Protein AF-A0A3D2F999-F1 (afdb_monomer)

Nearest PDB structures (foldseek):
  8uco-assembly1_A  TM=8.038E-01  e=2.138E+00  Homo sapiens
  7yr5-assembly1_A  TM=7.166E-01  e=1.449E+00  Homo sapiens
  6t1z-assembly1_A  TM=5.931E-01  e=1.619E+00  Lactococcus lactis
  6gv1-assembly1_A  TM=6.099E-01  e=1.226E+00  Escherichia coli K-12
  9g11-assembly1_A  TM=8.354E-01  e=4.657E+00  Arabidopsis thaliana

Structure (mmCIF, N/CA/C/O backbone):
data_AF-A0A3D2F999-F1
#
_entry.id   AF-A0A3D2F999-F1
#
loop_
_atom_site.group_PDB
_atom_site.id
_atom_site.type_symbol
_atom_site.label_atom_id
_atom_site.label_alt_id
_atom_site.label_comp_id
_atom_site.label_asym_id
_atom_site.label_entity_id
_atom_site.label_seq_id
_atom_site.pdbx_PDB_ins_code
_atom_site.Cartn_x
_atom_site.Cartn_y
_atom_site.Cartn_z
_atom_site.occupancy
_atom_site.B_iso_or_equiv
_atom_site.auth_seq_id
_atom_site.auth_comp_id
_atom_site.auth_asym_id
_atom_site.auth_atom_id
_atom_site.pdbx_PDB_model_num
ATOM 1 N N . MET A 1 1 ? -22.169 -9.140 33.691 1.00 54.50 1 MET A N 1
ATOM 2 C CA . MET A 1 1 ? -20.859 -9.353 33.034 1.00 54.50 1 MET A CA 1
ATOM 3 C C . MET A 1 1 ? -21.052 -9.208 31.534 1.00 54.50 1 MET A C 1
ATOM 5 O O . MET A 1 1 ? -21.831 -9.966 30.967 1.00 54.50 1 MET A O 1
ATOM 9 N N . SER A 1 2 ? -20.430 -8.216 30.897 1.00 76.44 2 SER A N 1
ATOM 10 C CA . SER A 1 2 ? -20.386 -8.139 29.433 1.00 76.44 2 SER A CA 1
ATOM 11 C C . SER A 1 2 ? -19.528 -9.296 28.913 1.00 76.44 2 SER A C 1
ATOM 13 O O . SER A 1 2 ? -18.398 -9.483 29.356 1.00 76.44 2 SER A O 1
ATOM 15 N N . LYS A 1 3 ? -20.074 -10.122 28.016 1.00 8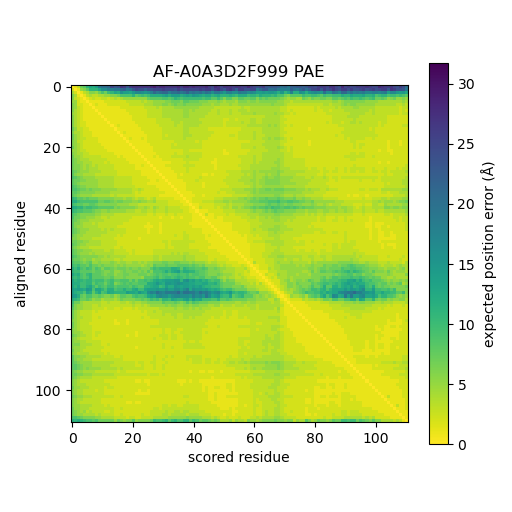5.69 3 LYS A N 1
ATOM 16 C CA . LYS A 1 3 ? -19.297 -11.173 27.346 1.00 85.69 3 LYS A CA 1
ATOM 17 C C . LYS A 1 3 ? -18.355 -10.514 26.339 1.00 85.69 3 LYS A C 1
ATOM 19 O O . LYS A 1 3 ? -18.794 -9.670 25.559 1.00 85.69 3 LYS A O 1
ATOM 24 N N . THR A 1 4 ? -17.082 -10.901 26.344 1.00 87.75 4 THR A N 1
ATOM 25 C CA . THR A 1 4 ? -16.115 -10.438 25.342 1.00 87.75 4 THR A CA 1
ATOM 26 C C . THR A 1 4 ? -16.574 -10.853 23.938 1.00 87.75 4 THR A C 1
ATOM 28 O O . THR A 1 4 ? -16.878 -12.030 23.724 1.00 87.75 4 THR A O 1
ATOM 31 N N . PRO A 1 5 ? -16.623 -9.932 22.960 1.00 93.56 5 PRO A N 1
ATOM 32 C CA . PRO A 1 5 ? -17.078 -10.241 21.610 1.00 93.56 5 PRO A CA 1
ATOM 33 C C . PRO A 1 5 ? -15.944 -10.857 20.774 1.00 93.56 5 PRO A C 1
ATOM 35 O O . PRO A 1 5 ? -15.377 -10.199 19.905 1.00 93.56 5 PRO A O 1
ATOM 38 N N . PHE A 1 6 ? -15.606 -12.128 21.013 1.00 95.31 6 PHE A N 1
ATOM 39 C CA . PHE A 1 6 ? -14.500 -12.814 20.320 1.00 95.31 6 PHE A CA 1
ATOM 40 C C . PHE A 1 6 ? -14.587 -12.757 18.790 1.00 95.31 6 PHE A C 1
ATOM 42 O O . PHE A 1 6 ? -13.566 -12.577 18.132 1.00 95.31 6 PHE A O 1
ATOM 49 N N . GLY A 1 7 ? -15.791 -12.831 18.214 1.00 96.00 7 GLY A N 1
ATOM 50 C CA . GLY A 1 7 ? -15.969 -12.699 16.764 1.00 96.00 7 GLY A CA 1
ATOM 51 C C . GLY A 1 7 ? -15.447 -11.365 16.217 1.00 96.00 7 GLY A C 1
ATOM 52 O O . GLY A 1 7 ? -14.786 -11.340 15.185 1.00 96.00 7 GLY A O 1
ATOM 53 N N . LEU A 1 8 ? -15.660 -10.260 16.942 1.00 94.56 8 LEU A N 1
ATOM 54 C CA . LEU A 1 8 ? -15.127 -8.953 16.552 1.00 94.56 8 LEU A CA 1
ATOM 55 C C . LEU A 1 8 ? -13.600 -8.910 16.671 1.00 94.56 8 LEU A C 1
ATOM 57 O O . LEU A 1 8 ? -12.943 -8.332 15.812 1.00 94.56 8 LEU A O 1
ATOM 61 N N . VAL A 1 9 ? -13.038 -9.539 17.705 1.00 95.19 9 VAL A N 1
ATOM 62 C CA . VAL A 1 9 ? -11.582 -9.621 17.889 1.00 95.19 9 VAL A CA 1
ATOM 63 C C . VAL A 1 9 ? -10.933 -10.337 16.706 1.00 95.19 9 VAL A C 1
ATOM 65 O O . VAL A 1 9 ? -10.003 -9.801 16.111 1.00 95.19 9 VAL A O 1
ATOM 68 N N . PHE A 1 10 ? -11.462 -11.498 16.310 1.00 97.25 10 PHE A N 1
ATOM 69 C CA . PHE A 1 10 ? -10.950 -12.235 15.154 1.00 97.25 10 PHE A CA 1
ATOM 70 C C . PHE A 1 10 ? -11.124 -11.474 13.838 1.00 97.25 10 PHE A C 1
ATOM 72 O O . PHE A 1 10 ? -10.221 -11.504 13.007 1.00 97.25 10 PHE A O 1
ATOM 79 N N . LEU A 1 11 ? -12.236 -10.754 13.654 1.00 96.12 11 LEU A N 1
ATOM 80 C CA . LEU A 1 11 ? -12.440 -9.913 12.471 1.00 96.12 11 LEU A CA 1
ATOM 81 C C . LEU A 1 11 ? -11.413 -8.780 12.382 1.00 96.12 11 LEU A C 1
ATOM 83 O O . LEU A 1 11 ? -10.849 -8.552 11.316 1.00 96.12 11 LEU A O 1
ATOM 87 N N . LEU A 1 12 ? -11.149 -8.084 13.489 1.00 94.88 12 LEU A N 1
ATOM 88 C CA . LEU A 1 12 ? -10.150 -7.013 13.530 1.00 94.88 12 LEU A CA 1
ATOM 89 C C . LEU A 1 12 ? -8.735 -7.556 13.319 1.00 94.88 12 LEU A C 1
ATOM 91 O O . LEU A 1 12 ? -7.955 -6.966 12.575 1.00 94.88 12 LEU A O 1
ATOM 95 N N . TRP A 1 13 ? 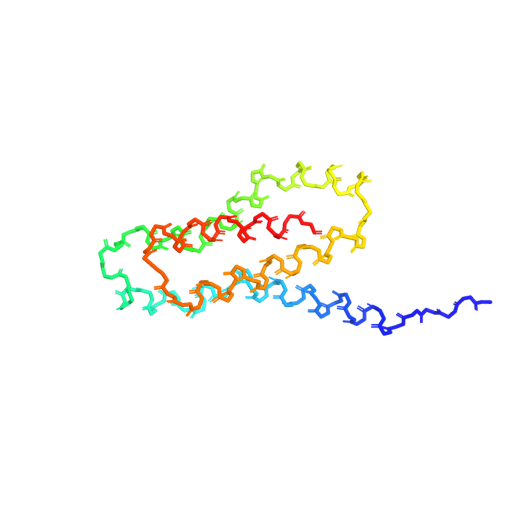-8.421 -8.700 13.924 1.00 96.31 13 TRP A N 1
ATOM 96 C CA . TRP A 1 13 ? -7.145 -9.378 13.718 1.00 96.31 13 TRP A CA 1
ATOM 97 C C . TRP A 1 13 ? -6.952 -9.797 12.255 1.00 96.31 13 TRP A C 1
ATOM 99 O O . TRP A 1 13 ? -5.921 -9.491 11.662 1.00 96.31 13 TRP A O 1
ATOM 109 N N . GLY A 1 14 ? -7.965 -10.418 11.645 1.00 97.62 14 GLY A N 1
ATOM 110 C CA . GLY A 1 14 ? -7.942 -10.797 10.234 1.00 97.62 14 GLY A CA 1
ATOM 111 C C . GLY A 1 14 ? -7.805 -9.593 9.300 1.00 97.62 14 GLY A C 1
ATOM 112 O O . GLY A 1 14 ? -7.036 -9.647 8.345 1.00 97.62 14 GLY A O 1
ATOM 113 N N . ALA A 1 15 ? -8.479 -8.480 9.603 1.00 96.19 15 ALA A N 1
ATOM 114 C CA . ALA A 1 15 ? -8.317 -7.231 8.861 1.00 96.19 15 ALA A CA 1
ATOM 115 C C . ALA A 1 15 ? -6.877 -6.693 8.944 1.00 96.19 15 ALA A C 1
ATOM 117 O O . ALA A 1 15 ? -6.312 -6.303 7.924 1.00 96.19 15 ALA A O 1
ATOM 118 N N . GLY A 1 16 ? -6.259 -6.734 10.129 1.00 95.69 16 GLY A N 1
ATOM 119 C CA . GLY A 1 16 ? -4.858 -6.350 10.319 1.00 95.69 16 GLY A CA 1
ATOM 120 C C . GLY A 1 16 ? -3.883 -7.245 9.551 1.00 95.69 16 GLY A C 1
ATOM 121 O O . GLY A 1 16 ? -2.982 -6.740 8.884 1.00 95.69 16 GLY A O 1
ATOM 122 N N . LEU A 1 17 ? -4.093 -8.566 9.574 1.00 96.94 17 LEU A N 1
ATOM 123 C CA . LEU A 1 17 ? -3.303 -9.503 8.768 1.00 96.94 17 LEU A CA 1
ATOM 124 C C . LEU A 1 17 ? -3.450 -9.242 7.267 1.00 96.94 17 LEU A C 1
ATOM 126 O O . LEU A 1 17 ? -2.454 -9.242 6.548 1.00 96.94 17 LEU A O 1
ATOM 130 N N . GLY A 1 18 ? -4.674 -8.989 6.799 1.00 96.44 18 GLY A N 1
ATOM 131 C CA . GLY A 1 18 ? -4.943 -8.644 5.405 1.00 96.44 18 GLY A CA 1
ATOM 132 C C . GLY A 1 18 ? -4.235 -7.356 4.989 1.00 96.44 18 GLY A C 1
ATOM 133 O O . GLY A 1 18 ? -3.582 -7.327 3.950 1.00 96.44 18 GLY A O 1
ATOM 134 N N . ALA A 1 19 ? -4.282 -6.318 5.827 1.00 96.12 19 ALA A N 1
ATOM 135 C CA . ALA A 1 19 ? -3.563 -5.072 5.586 1.00 96.12 19 ALA A CA 1
ATOM 136 C C . ALA A 1 19 ? -2.037 -5.280 5.548 1.00 96.12 19 ALA A C 1
ATOM 138 O O . ALA A 1 19 ? -1.370 -4.741 4.669 1.00 96.12 19 ALA A O 1
ATOM 139 N N . ALA A 1 20 ? -1.479 -6.103 6.440 1.00 95.69 20 ALA A N 1
ATOM 140 C CA . ALA A 1 20 ? -0.053 -6.432 6.428 1.00 95.69 20 ALA A CA 1
ATOM 141 C C . ALA A 1 20 ? 0.355 -7.215 5.167 1.00 95.69 20 ALA A C 1
ATOM 143 O O . ALA A 1 20 ? 1.372 -6.907 4.543 1.00 95.69 20 ALA A O 1
ATOM 144 N N . ALA A 1 21 ? -0.457 -8.189 4.747 1.00 96.44 21 ALA A N 1
ATOM 145 C CA . ALA A 1 21 ? -0.239 -8.922 3.502 1.00 96.44 21 ALA A CA 1
ATOM 146 C C . ALA A 1 21 ? -0.313 -7.989 2.284 1.00 96.44 21 ALA A C 1
ATOM 148 O O . ALA A 1 21 ? 0.530 -8.058 1.391 1.00 96.44 21 ALA A O 1
ATOM 149 N N . GLN A 1 22 ? -1.281 -7.071 2.275 1.00 96.25 22 GLN A N 1
ATOM 150 C CA . GLN A 1 22 ? -1.441 -6.071 1.227 1.00 96.25 22 GLN A CA 1
ATOM 151 C C . GLN A 1 22 ? -0.227 -5.131 1.145 1.00 96.25 22 GLN A C 1
ATOM 153 O O . GLN A 1 22 ? 0.250 -4.862 0.045 1.00 96.25 22 GLN A O 1
ATOM 158 N N . TYR A 1 23 ? 0.311 -4.692 2.286 1.00 95.50 23 TYR A N 1
ATOM 159 C CA . TYR A 1 23 ? 1.535 -3.890 2.354 1.00 95.50 23 TYR A CA 1
ATOM 160 C C . TYR A 1 23 ? 2.735 -4.630 1.736 1.00 95.50 23 TYR A C 1
ATOM 162 O O . TYR A 1 23 ? 3.494 -4.053 0.960 1.00 95.50 23 TYR A O 1
ATOM 170 N N . ALA A 1 24 ? 2.890 -5.924 2.036 1.00 95.75 24 ALA A N 1
ATOM 171 C CA . ALA A 1 24 ? 4.027 -6.731 1.586 1.00 95.75 24 ALA A CA 1
ATOM 172 C C . ALA A 1 24 ? 3.896 -7.289 0.155 1.00 95.75 24 ALA A C 1
ATOM 174 O O . ALA A 1 24 ? 4.874 -7.809 -0.384 1.00 95.75 24 ALA A O 1
ATOM 175 N N . LY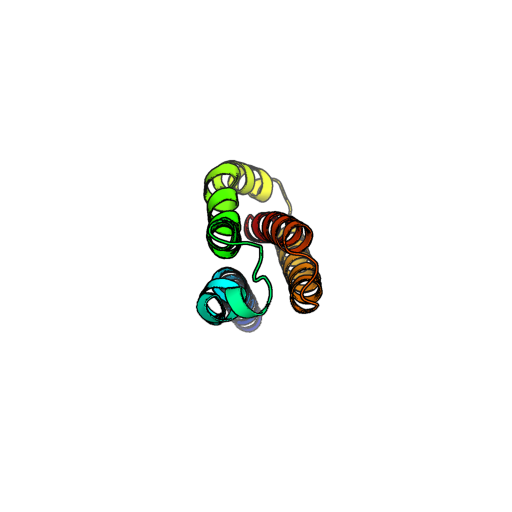S A 1 25 ? 2.716 -7.197 -0.476 1.00 95.69 25 LYS A N 1
ATOM 176 C CA . LYS A 1 25 ? 2.401 -7.920 -1.723 1.00 95.69 25 LYS A CA 1
ATOM 177 C C . LYS A 1 25 ? 3.382 -7.653 -2.865 1.00 95.69 25 LYS A C 1
ATOM 179 O O . LYS A 1 25 ? 3.708 -8.565 -3.613 1.00 95.69 25 LYS A O 1
ATOM 184 N N . VAL A 1 26 ? 3.872 -6.418 -2.988 1.00 96.44 26 VAL A N 1
ATOM 185 C CA . VAL A 1 26 ? 4.779 -6.024 -4.076 1.00 96.44 26 VAL A CA 1
ATOM 186 C C . VAL A 1 26 ? 6.169 -6.623 -3.877 1.00 96.44 26 VAL A C 1
ATOM 188 O O . VAL A 1 26 ? 6.799 -7.015 -4.850 1.00 96.44 26 VAL A O 1
ATOM 191 N N . SER A 1 27 ? 6.619 -6.772 -2.628 1.00 95.38 27 SER A N 1
ATOM 192 C CA . SER A 1 27 ? 7.894 -7.422 -2.309 1.00 95.38 27 SER A CA 1
ATOM 193 C C . SER A 1 27 ? 7.916 -8.889 -2.732 1.00 95.38 27 SER A C 1
ATOM 195 O O . SER A 1 27 ? 8.960 -9.392 -3.127 1.00 95.38 27 SER A O 1
ATOM 197 N N . VAL A 1 28 ? 6.765 -9.569 -2.665 1.00 96.12 28 VAL A N 1
ATOM 198 C CA . VAL A 1 28 ? 6.632 -10.988 -3.038 1.00 96.12 28 VAL A CA 1
ATOM 199 C C . VAL A 1 28 ? 6.797 -11.201 -4.543 1.00 96.12 28 VAL A C 1
ATOM 201 O O . VAL A 1 28 ? 7.317 -12.232 -4.948 1.00 96.12 28 VAL A O 1
ATOM 204 N N . VAL A 1 29 ? 6.365 -10.238 -5.362 1.00 95.38 29 VAL A N 1
ATOM 205 C CA . VAL A 1 29 ? 6.414 -10.315 -6.836 1.00 95.38 29 VAL A CA 1
ATOM 206 C C . VAL A 1 29 ? 7.489 -9.409 -7.437 1.00 95.38 29 VAL A C 1
ATOM 208 O O . VAL A 1 29 ? 7.459 -9.095 -8.628 1.00 95.38 29 VAL A O 1
ATOM 211 N N . PHE A 1 30 ? 8.418 -8.924 -6.611 1.00 95.81 30 PHE A N 1
ATOM 212 C CA . PHE A 1 30 ? 9.366 -7.894 -7.021 1.00 95.81 30 PHE A CA 1
ATOM 213 C C . PHE A 1 30 ? 10.317 -8.370 -8.124 1.00 95.81 30 PHE A C 1
ATOM 215 O O . PHE A 1 30 ? 10.659 -7.610 -9.025 1.00 95.81 30 PHE A O 1
ATOM 222 N N . ASP A 1 31 ? 10.694 -9.643 -8.080 1.00 95.38 31 ASP A N 1
ATOM 223 C CA . ASP A 1 31 ? 11.514 -10.327 -9.077 1.00 95.38 31 ASP A CA 1
ATOM 224 C C . ASP A 1 31 ? 10.839 -10.436 -10.455 1.00 95.38 31 ASP A C 1
ATOM 226 O O . ASP A 1 31 ? 11.523 -10.509 -11.473 1.00 95.38 31 ASP A O 1
ATOM 230 N N . GLN A 1 32 ? 9.506 -10.393 -10.499 1.00 95.88 32 GLN A N 1
ATOM 231 C CA . GLN A 1 32 ? 8.709 -10.469 -11.727 1.00 95.88 32 GLN A CA 1
ATOM 232 C C .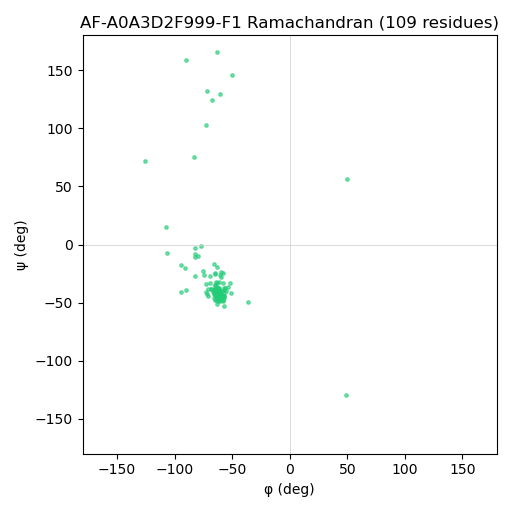 GLN A 1 32 ? 8.417 -9.090 -12.340 1.00 95.88 32 GLN A C 1
ATOM 234 O O . GLN A 1 32 ? 8.136 -8.995 -13.537 1.00 95.88 32 GLN A O 1
ATOM 239 N N . LEU A 1 33 ? 8.512 -8.006 -11.558 1.00 95.12 33 LEU A N 1
ATOM 240 C CA . LEU A 1 33 ? 8.235 -6.640 -12.022 1.00 95.12 33 LEU A CA 1
ATOM 241 C C . LEU A 1 33 ? 9.079 -6.185 -13.226 1.00 95.12 33 LEU A C 1
ATOM 243 O O . LEU A 1 33 ? 8.501 -5.520 -14.085 1.00 95.12 33 LEU A O 1
ATOM 247 N N . PRO A 1 34 ? 10.376 -6.536 -13.368 1.00 96.00 34 PRO A N 1
ATOM 248 C CA . PRO A 1 34 ? 11.146 -6.192 -14.566 1.00 96.00 34 PRO A CA 1
ATOM 249 C C . PRO A 1 34 ? 10.558 -6.766 -15.862 1.00 96.00 34 PRO A C 1
ATOM 251 O O . PRO A 1 34 ? 10.727 -6.172 -16.921 1.00 96.00 34 PRO A O 1
ATOM 254 N N . GLY A 1 35 ? 9.849 -7.900 -15.789 1.00 96.12 35 GLY A N 1
ATOM 255 C CA . GLY A 1 35 ? 9.158 -8.483 -16.942 1.00 96.12 35 GLY A CA 1
ATOM 256 C C . GLY A 1 35 ? 7.881 -7.733 -17.330 1.00 96.12 35 GLY A C 1
ATOM 257 O O . GLY A 1 35 ? 7.484 -7.766 -18.491 1.00 96.12 35 GLY A O 1
ATOM 258 N N . VAL A 1 36 ? 7.249 -7.042 -16.376 1.00 95.81 36 VAL A N 1
ATOM 259 C CA . VAL A 1 36 ? 6.028 -6.247 -16.599 1.00 95.81 36 VAL A CA 1
ATOM 260 C C . VAL A 1 36 ? 6.361 -4.803 -16.985 1.00 95.81 36 VAL A C 1
ATOM 262 O O . VAL A 1 36 ? 5.709 -4.231 -17.854 1.00 95.81 36 VAL A O 1
ATOM 265 N N . TYR A 1 37 ? 7.387 -4.220 -16.360 1.00 96.56 37 TYR A N 1
ATOM 266 C CA . TYR A 1 37 ? 7.824 -2.837 -16.565 1.00 96.56 37 TYR A CA 1
ATOM 267 C C . TYR A 1 37 ? 9.318 -2.783 -16.935 1.00 96.56 37 TYR A C 1
ATOM 269 O O . TYR A 1 37 ? 10.138 -2.352 -16.118 1.00 96.56 37 TYR A O 1
ATOM 277 N N . PRO A 1 38 ? 9.699 -3.206 -18.154 1.00 94.56 38 PRO A N 1
ATOM 278 C CA . PRO A 1 38 ? 11.104 -3.282 -18.565 1.00 94.56 38 PRO A CA 1
ATOM 279 C C . PRO A 1 38 ? 11.808 -1.917 -18.560 1.00 94.56 38 PRO A C 1
ATOM 281 O O . PRO A 1 38 ? 12.988 -1.829 -18.223 1.00 94.56 38 PRO A O 1
ATOM 284 N N . ASP A 1 39 ? 11.072 -0.841 -18.846 1.00 95.00 39 ASP A N 1
ATOM 285 C CA . ASP A 1 39 ? 11.622 0.516 -18.945 1.00 95.00 39 ASP A CA 1
ATOM 286 C C . ASP A 1 39 ? 11.781 1.221 -17.585 1.00 95.00 39 ASP A C 1
ATOM 288 O O . ASP A 1 39 ? 12.372 2.296 -17.504 1.00 95.00 39 ASP A O 1
ATOM 292 N N . ALA A 1 40 ? 11.273 0.634 -16.493 1.00 92.94 40 ALA A N 1
ATOM 293 C CA . ALA A 1 40 ? 11.267 1.279 -15.177 1.00 92.94 40 ALA A CA 1
ATOM 294 C C . ALA A 1 40 ? 12.648 1.291 -14.491 1.00 92.94 40 ALA A C 1
ATOM 296 O O . ALA A 1 40 ? 12.897 2.125 -13.616 1.00 92.94 40 ALA A O 1
ATOM 297 N N . GLY A 1 41 ? 13.554 0.380 -14.868 1.00 93.19 41 GLY A N 1
ATOM 298 C CA . GLY A 1 41 ? 14.926 0.317 -14.356 1.00 93.19 41 GLY A CA 1
ATOM 299 C C . GLY A 1 41 ? 15.017 0.389 -12.824 1.00 93.19 41 GLY A C 1
ATOM 300 O O . GLY A 1 41 ? 14.309 -0.314 -12.102 1.00 93.19 41 GLY A O 1
ATOM 301 N N . ALA A 1 42 ? 15.873 1.278 -12.307 1.00 93.06 42 ALA A N 1
ATOM 302 C CA . ALA A 1 42 ? 16.033 1.496 -10.864 1.00 93.06 42 ALA A CA 1
ATOM 303 C C . ALA A 1 42 ? 14.762 2.038 -10.175 1.00 93.06 42 ALA A C 1
ATOM 305 O O . ALA A 1 42 ? 14.610 1.894 -8.960 1.00 93.06 42 ALA A O 1
ATOM 306 N N . GLY A 1 43 ? 13.830 2.619 -10.940 1.00 95.00 43 GLY A N 1
ATOM 307 C CA . GLY A 1 43 ? 12.558 3.128 -10.438 1.00 95.00 43 GLY A CA 1
ATOM 308 C C . GLY A 1 43 ? 11.694 2.047 -9.791 1.00 95.00 43 GLY A C 1
ATOM 309 O O . GLY A 1 43 ? 10.945 2.352 -8.866 1.00 95.00 43 GLY A O 1
ATOM 310 N N . LEU A 1 44 ? 11.859 0.775 -10.178 1.00 96.62 44 LEU A N 1
ATOM 311 C CA . LEU A 1 44 ? 11.154 -0.356 -9.567 1.00 96.62 44 LEU A CA 1
ATOM 312 C C . LEU A 1 44 ? 11.281 -0.376 -8.036 1.00 96.62 44 LEU A C 1
ATOM 314 O O . LEU A 1 44 ? 10.314 -0.709 -7.359 1.00 96.62 44 LEU A O 1
ATOM 318 N N . GLY A 1 45 ? 12.406 0.067 -7.462 1.00 96.31 45 GLY A N 1
ATOM 319 C CA . GLY A 1 45 ? 12.582 0.151 -6.005 1.00 96.31 45 GLY A CA 1
ATOM 320 C C . GLY A 1 45 ? 11.541 1.031 -5.288 1.00 96.31 45 GLY A C 1
ATOM 321 O O . GLY A 1 45 ? 11.227 0.800 -4.114 1.00 96.31 45 GLY A O 1
ATOM 322 N N . PHE A 1 46 ? 10.933 1.996 -5.984 1.00 97.00 46 PHE A N 1
ATOM 323 C CA . PHE A 1 46 ? 9.831 2.797 -5.442 1.00 97.00 46 PHE A CA 1
ATOM 324 C C . PHE A 1 46 ? 8.541 1.995 -5.264 1.00 97.00 46 PHE A C 1
ATOM 326 O O . PHE A 1 46 ? 7.772 2.288 -4.350 1.00 97.00 46 PHE A O 1
ATOM 333 N N . ALA A 1 47 ? 8.331 0.938 -6.053 1.00 96.19 47 ALA A N 1
ATOM 334 C CA . ALA A 1 47 ? 7.163 0.069 -5.939 1.00 96.19 47 ALA A CA 1
ATOM 335 C C . ALA A 1 47 ? 7.046 -0.567 -4.540 1.00 96.19 47 ALA A C 1
ATOM 337 O O . ALA A 1 47 ? 5.940 -0.747 -4.033 1.00 96.19 47 ALA A O 1
ATOM 338 N N . VAL A 1 48 ? 8.180 -0.863 -3.897 1.00 95.88 48 VAL A N 1
ATOM 339 C CA . VAL A 1 48 ? 8.233 -1.457 -2.551 1.00 95.88 48 VAL A CA 1
ATOM 340 C C . VAL A 1 48 ? 8.374 -0.390 -1.463 1.00 95.88 48 VAL A C 1
ATOM 342 O O . VAL A 1 48 ? 7.738 -0.477 -0.415 1.00 95.88 48 VAL A O 1
ATOM 345 N N . SER A 1 49 ? 9.195 0.637 -1.693 1.00 96.38 49 SER A N 1
ATOM 346 C CA . SER A 1 49 ? 9.561 1.595 -0.641 1.00 96.38 49 SER A CA 1
ATOM 347 C C . SER A 1 49 ? 8.531 2.704 -0.403 1.00 96.38 49 SER A C 1
ATOM 349 O O . SER A 1 49 ? 8.433 3.199 0.720 1.00 96.38 49 SER A O 1
ATOM 351 N N . LEU A 1 50 ? 7.725 3.078 -1.404 1.00 96.44 50 LEU A N 1
ATOM 352 C CA . LEU A 1 50 ? 6.834 4.244 -1.327 1.00 96.44 50 LEU A CA 1
ATOM 353 C C . LEU A 1 50 ? 5.785 4.139 -0.209 1.00 96.44 50 LEU A C 1
ATOM 355 O O . LEU A 1 50 ? 5.485 5.119 0.470 1.00 96.44 50 LEU A O 1
ATOM 359 N N . VAL A 1 51 ? 5.254 2.938 0.014 1.00 96.69 51 VAL A N 1
ATOM 360 C CA . VAL A 1 51 ? 4.241 2.667 1.048 1.00 96.69 51 VAL A CA 1
ATOM 361 C C . VAL A 1 51 ? 4.822 2.905 2.439 1.00 96.69 51 VAL A C 1
ATOM 363 O O . VAL A 1 51 ? 4.230 3.612 3.253 1.00 96.69 51 VAL A O 1
ATOM 366 N N . GLY A 1 52 ? 6.014 2.353 2.686 1.00 95.25 52 GLY A N 1
ATOM 367 C CA . GLY A 1 52 ? 6.745 2.542 3.935 1.00 95.25 52 GLY A CA 1
ATOM 368 C C . GLY A 1 52 ? 7.184 3.988 4.129 1.00 95.25 52 GLY A C 1
ATOM 369 O O . GLY A 1 52 ? 7.050 4.524 5.225 1.00 95.25 52 GLY A O 1
ATOM 370 N N . PHE A 1 53 ? 7.625 4.650 3.058 1.00 96.25 53 PHE A N 1
ATOM 371 C CA . PHE A 1 53 ? 7.981 6.066 3.080 1.00 96.25 53 PHE A CA 1
ATOM 372 C C . PHE A 1 53 ? 6.806 6.939 3.539 1.00 96.25 53 PHE A C 1
ATOM 374 O O . PHE A 1 53 ? 6.958 7.734 4.463 1.00 96.25 53 PHE A O 1
ATOM 381 N N . ILE A 1 54 ? 5.610 6.741 2.978 1.00 95.75 54 ILE A N 1
ATOM 382 C CA . ILE A 1 54 ? 4.395 7.449 3.411 1.00 95.75 54 ILE A CA 1
ATOM 383 C C . ILE A 1 54 ? 4.081 7.166 4.881 1.00 95.75 54 ILE A C 1
ATOM 385 O O . ILE A 1 54 ? 3.771 8.095 5.626 1.00 95.75 54 ILE A O 1
ATOM 389 N N . GLY A 1 55 ? 4.210 5.910 5.314 1.00 93.88 55 GLY A N 1
ATOM 390 C CA . GLY A 1 55 ? 4.035 5.528 6.715 1.00 93.88 55 GLY A CA 1
ATOM 391 C C . GLY A 1 55 ? 4.977 6.280 7.659 1.00 93.88 55 GLY A C 1
ATOM 392 O O . GLY A 1 55 ? 4.537 6.794 8.684 1.00 93.88 55 GLY A O 1
ATOM 393 N N . ILE A 1 56 ? 6.255 6.411 7.294 1.00 94.31 56 ILE A N 1
ATOM 394 C CA . ILE A 1 56 ? 7.257 7.135 8.090 1.00 94.31 56 ILE A CA 1
ATOM 395 C C . ILE A 1 56 ? 6.936 8.633 8.154 1.00 94.31 56 ILE A C 1
ATOM 397 O O . ILE A 1 56 ? 6.967 9.221 9.232 1.00 94.31 56 ILE A O 1
ATOM 401 N N . ILE A 1 57 ? 6.610 9.252 7.017 1.00 94.44 57 ILE A N 1
ATOM 402 C CA . ILE A 1 57 ? 6.389 10.702 6.933 1.00 94.44 57 ILE A CA 1
ATOM 403 C C . ILE A 1 57 ? 5.073 11.121 7.602 1.00 94.44 57 ILE A C 1
ATOM 405 O O . ILE A 1 57 ? 5.030 12.125 8.313 1.00 94.44 57 ILE A O 1
ATOM 409 N N . PHE A 1 58 ? 3.996 10.361 7.396 1.00 93.00 58 PHE A N 1
ATOM 410 C CA . PHE A 1 58 ? 2.647 10.752 7.814 1.00 93.00 58 PHE A CA 1
ATOM 411 C C . PHE A 1 58 ? 2.110 9.980 9.026 1.00 93.00 58 PHE A C 1
ATOM 413 O O . PHE A 1 58 ? 1.067 10.360 9.558 1.00 93.00 58 PHE A O 1
ATOM 420 N N . GLY A 1 59 ? 2.802 8.946 9.514 1.00 88.75 59 GLY A N 1
ATOM 421 C CA . GLY A 1 59 ? 2.316 8.080 10.597 1.00 88.75 59 GLY A CA 1
ATOM 422 C C . GLY A 1 59 ? 1.978 8.824 11.892 1.00 88.75 59 GLY A C 1
ATOM 423 O O . GLY A 1 59 ? 0.930 8.587 12.490 1.00 88.75 59 GLY A O 1
ATOM 424 N N . VAL A 1 60 ? 2.806 9.795 12.293 1.00 88.19 60 VAL A N 1
ATOM 425 C CA . VAL A 1 60 ? 2.541 10.625 13.486 1.00 88.19 60 VAL A CA 1
ATOM 426 C C . VAL A 1 60 ? 1.277 11.471 13.306 1.00 88.19 60 VAL A C 1
ATOM 428 O O . VAL A 1 60 ? 0.425 11.527 14.193 1.00 88.19 60 VAL A O 1
ATOM 431 N N . VAL A 1 61 ? 1.129 12.107 12.140 1.00 85.75 61 VAL A N 1
ATOM 432 C CA . VAL A 1 61 ? -0.031 12.949 11.811 1.00 85.75 61 VAL A CA 1
ATOM 433 C C . VAL A 1 61 ? -1.310 12.114 11.785 1.00 85.75 61 VAL A C 1
ATOM 435 O O . VAL A 1 61 ? -2.340 12.533 12.315 1.00 85.75 61 VAL A O 1
ATOM 438 N N . ALA A 1 62 ? -1.233 10.905 11.234 1.00 84.38 62 ALA A N 1
ATOM 439 C CA . ALA A 1 62 ? -2.345 9.976 11.197 1.00 84.38 62 ALA A CA 1
ATOM 440 C C . ALA A 1 62 ? -2.776 9.514 12.593 1.00 84.38 62 ALA A C 1
ATOM 442 O O . ALA A 1 62 ? -3.966 9.562 12.893 1.00 84.38 62 ALA A O 1
ATOM 443 N N . GLY A 1 63 ? -1.835 9.183 13.484 1.00 80.88 63 GLY A N 1
ATOM 444 C CA . GLY A 1 63 ? -2.148 8.827 14.873 1.00 80.88 63 GLY A CA 1
ATOM 445 C C . GLY A 1 63 ? -2.912 9.934 15.614 1.00 80.88 63 GLY A C 1
ATOM 446 O O . GLY A 1 63 ? -3.876 9.660 16.331 1.00 80.88 63 GLY A O 1
ATOM 447 N N . LEU A 1 64 ? -2.547 11.199 15.376 1.00 83.00 64 LEU A N 1
ATOM 448 C CA . LEU A 1 64 ? -3.232 12.366 15.945 1.00 83.00 64 LEU A CA 1
ATOM 449 C C . LEU A 1 64 ? -4.623 12.608 15.329 1.00 83.00 64 LEU A C 1
ATOM 451 O O . LEU A 1 64 ? -5.553 12.991 16.041 1.00 83.00 64 LEU A O 1
ATOM 455 N N . LEU A 1 65 ? -4.781 12.393 14.019 1.00 78.19 65 LEU A N 1
ATOM 456 C CA . LEU A 1 65 ? -6.057 12.534 13.306 1.00 78.19 65 LEU A CA 1
ATOM 457 C C . LEU A 1 65 ? -7.042 11.418 13.660 1.00 78.19 65 LEU A C 1
ATOM 459 O O . LEU A 1 65 ? -8.214 11.691 13.915 1.00 78.19 65 LEU A O 1
ATOM 463 N N . VAL A 1 66 ? -6.576 10.171 13.715 1.00 77.25 66 VAL A N 1
ATOM 464 C CA . VAL A 1 66 ? -7.392 8.997 14.039 1.00 77.25 66 VAL A CA 1
ATOM 465 C C . VAL A 1 66 ? -7.938 9.085 15.461 1.00 77.25 66 VAL A C 1
ATOM 467 O O . VAL A 1 66 ? -9.107 8.772 15.667 1.00 77.25 66 VAL A O 1
ATOM 470 N N . ALA A 1 67 ? -7.163 9.622 16.409 1.00 74.50 67 ALA A N 1
ATOM 471 C CA . ALA A 1 67 ? -7.641 9.897 17.765 1.00 74.50 67 ALA A CA 1
ATOM 472 C C . ALA A 1 67 ? -8.833 10.879 17.808 1.00 74.50 67 ALA A C 1
ATOM 474 O O . ALA A 1 67 ? -9.617 10.860 18.756 1.00 74.50 67 ALA A O 1
ATOM 475 N N . ARG A 1 68 ? -8.994 11.728 16.781 1.00 76.38 68 ARG A N 1
ATOM 476 C CA . ARG A 1 68 ? -10.129 12.659 16.629 1.00 76.38 68 ARG A CA 1
ATOM 477 C C . ARG A 1 68 ? -11.262 12.096 15.765 1.00 76.38 68 ARG A C 1
ATOM 479 O O . ARG A 1 68 ? -12.380 12.607 15.808 1.00 76.38 68 ARG A O 1
ATOM 486 N N . LEU A 1 69 ? -10.991 11.063 14.971 1.00 72.12 69 LEU A N 1
ATOM 487 C CA . LEU A 1 69 ? -11.963 10.393 14.113 1.00 72.12 69 LEU A CA 1
ATOM 488 C C . LEU A 1 69 ? -12.648 9.241 14.860 1.00 72.12 69 LEU A C 1
ATOM 490 O O . LEU A 1 69 ? -12.143 8.668 15.821 1.00 72.12 69 LEU A O 1
ATOM 494 N N . ARG A 1 70 ? -13.831 8.835 14.386 1.00 80.88 70 ARG A N 1
ATOM 495 C CA . ARG A 1 70 ? -14.455 7.597 14.875 1.00 80.88 70 ARG A CA 1
ATOM 496 C C . ARG A 1 70 ? -13.675 6.408 14.307 1.00 80.88 70 ARG A C 1
ATOM 498 O O . ARG A 1 70 ? -13.919 6.050 13.154 1.00 80.88 70 ARG A O 1
ATOM 505 N N . TYR A 1 71 ? -12.826 5.776 15.124 1.00 81.69 71 TYR A N 1
ATOM 506 C CA . TYR A 1 71 ? -11.999 4.601 14.783 1.00 81.69 71 TYR A CA 1
ATOM 507 C C . TYR A 1 71 ? -12.688 3.604 13.841 1.00 81.69 71 TYR A C 1
ATOM 509 O O . TYR A 1 71 ? -12.155 3.264 12.792 1.00 81.69 71 TYR A O 1
ATOM 517 N N . ARG A 1 72 ? -13.930 3.202 14.154 1.00 88.81 72 ARG A N 1
ATOM 518 C CA . ARG A 1 72 ? -14.691 2.251 13.325 1.00 88.81 72 ARG A CA 1
ATOM 519 C C . ARG A 1 72 ? -14.873 2.716 11.876 1.00 88.81 72 ARG A C 1
ATOM 521 O O . ARG A 1 72 ? -14.764 1.905 10.968 1.00 88.81 72 ARG A O 1
ATOM 528 N N . ARG A 1 73 ? -15.218 3.988 11.653 1.00 89.06 73 ARG A N 1
ATOM 529 C CA . ARG A 1 73 ? -15.438 4.508 10.293 1.00 89.06 73 ARG A CA 1
ATOM 530 C C . ARG A 1 73 ? -14.112 4.665 9.558 1.00 89.06 73 ARG A C 1
ATOM 532 O O . ARG A 1 73 ? -14.056 4.309 8.391 1.00 89.06 73 ARG A O 1
ATOM 539 N N . GLY A 1 74 ? -13.079 5.154 10.246 1.00 89.75 74 GLY A N 1
ATOM 540 C CA . GLY A 1 74 ? -11.735 5.284 9.681 1.00 89.75 74 GLY A CA 1
ATOM 541 C C . GLY A 1 74 ? -11.206 3.945 9.171 1.00 89.75 74 GLY A C 1
ATOM 542 O O . GLY A 1 74 ? -10.890 3.833 7.993 1.00 89.75 74 GLY A O 1
ATOM 543 N N . LEU A 1 75 ? -11.236 2.917 10.025 1.00 91.75 75 LEU A N 1
ATOM 544 C CA . LEU A 1 75 ? -10.786 1.569 9.677 1.00 91.75 75 LEU A CA 1
ATOM 545 C C . LEU A 1 75 ? -11.528 1.001 8.459 1.00 91.75 75 LEU A C 1
ATOM 547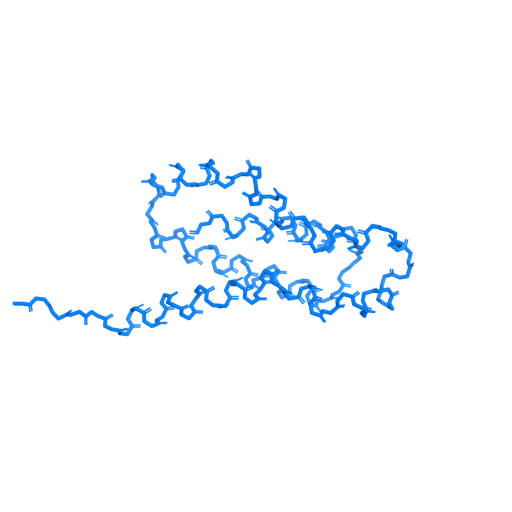 O O . LEU A 1 75 ? -10.913 0.460 7.549 1.00 91.75 75 LEU A O 1
ATOM 551 N N . LEU A 1 76 ? -12.859 1.127 8.414 1.00 94.19 76 LEU A N 1
ATOM 552 C CA . LEU A 1 76 ? -13.636 0.608 7.285 1.00 94.19 76 LEU A CA 1
ATOM 553 C C . LEU A 1 76 ? -13.291 1.320 5.971 1.00 94.19 76 LEU A C 1
ATOM 555 O O . LEU A 1 76 ? -13.171 0.658 4.944 1.00 94.19 76 LEU A O 1
ATOM 559 N N . TRP A 1 77 ? -13.115 2.644 5.995 1.00 93.44 77 TRP A N 1
ATOM 560 C CA . TRP A 1 77 ? -12.702 3.394 4.808 1.00 93.44 77 TRP A CA 1
ATOM 561 C C . TRP A 1 77 ? -11.299 3.015 4.344 1.00 93.44 77 TRP A C 1
ATOM 563 O O . TRP A 1 77 ? -11.100 2.832 3.147 1.00 93.44 77 TRP A O 1
ATOM 573 N N . ALA A 1 78 ? -10.361 2.844 5.275 1.00 93.75 78 ALA A N 1
ATOM 574 C CA . ALA A 1 78 ? -9.012 2.376 4.986 1.00 93.75 78 ALA A CA 1
ATOM 575 C C . ALA A 1 78 ? -9.016 1.004 4.299 1.00 93.75 78 ALA A C 1
ATOM 577 O O . ALA A 1 78 ? -8.407 0.846 3.243 1.00 93.75 78 ALA A O 1
ATOM 578 N N . LEU A 1 79 ? -9.778 0.043 4.831 1.00 95.81 79 LEU A N 1
ATOM 579 C CA . LEU A 1 79 ? -9.898 -1.295 4.246 1.00 95.81 79 LEU A CA 1
ATOM 580 C C . LEU A 1 79 ? -10.501 -1.263 2.836 1.00 95.81 79 LEU A C 1
ATOM 582 O O . LEU A 1 79 ? -9.957 -1.881 1.924 1.00 95.81 79 LEU A O 1
ATOM 586 N N . TRP A 1 80 ? -11.598 -0.526 2.632 1.00 97.31 80 TRP A N 1
ATOM 587 C CA . TRP A 1 80 ? -12.229 -0.421 1.313 1.00 97.31 80 TRP A CA 1
ATOM 588 C C . TRP A 1 80 ? -11.343 0.289 0.292 1.00 97.31 80 TRP A C 1
ATOM 590 O O . TRP A 1 80 ? -11.239 -0.170 -0.845 1.00 97.31 80 TRP A O 1
ATOM 600 N N . LEU A 1 81 ? -10.688 1.383 0.691 1.00 96.56 81 LEU A N 1
ATOM 601 C CA . LEU A 1 81 ? -9.757 2.107 -0.169 1.00 96.56 81 LEU A CA 1
ATOM 602 C C . LEU A 1 81 ? -8.569 1.220 -0.549 1.00 96.56 81 LEU A C 1
ATOM 604 O O . LEU A 1 81 ? -8.258 1.101 -1.731 1.00 96.56 81 LEU A O 1
ATOM 608 N N . GLY A 1 82 ? -7.949 0.559 0.432 1.00 96.56 82 GLY A N 1
ATOM 609 C CA . GLY A 1 82 ? -6.836 -0.359 0.211 1.00 96.56 82 GLY A CA 1
ATOM 610 C C . GLY A 1 82 ? -7.205 -1.499 -0.739 1.00 96.56 82 GLY A C 1
ATOM 611 O O . GLY A 1 82 ? -6.466 -1.772 -1.687 1.00 96.56 82 GLY A O 1
ATOM 612 N N . ALA A 1 83 ? -8.385 -2.100 -0.562 1.00 96.69 83 ALA A N 1
ATOM 613 C CA . ALA A 1 83 ? -8.892 -3.150 -1.441 1.00 96.69 83 ALA A CA 1
ATOM 614 C C . ALA A 1 83 ? -9.145 -2.648 -2.873 1.00 96.69 83 ALA A C 1
ATOM 616 O O . ALA A 1 83 ? -8.692 -3.275 -3.830 1.00 96.69 83 ALA A O 1
ATOM 617 N N . ALA A 1 84 ? -9.819 -1.504 -3.037 1.00 97.81 84 ALA A N 1
ATOM 618 C CA . ALA A 1 84 ? -10.108 -0.928 -4.351 1.00 97.81 84 ALA A CA 1
ATOM 619 C C . ALA A 1 84 ? -8.823 -0.557 -5.105 1.00 97.81 84 ALA A C 1
ATOM 621 O O . ALA A 1 84 ? -8.652 -0.907 -6.270 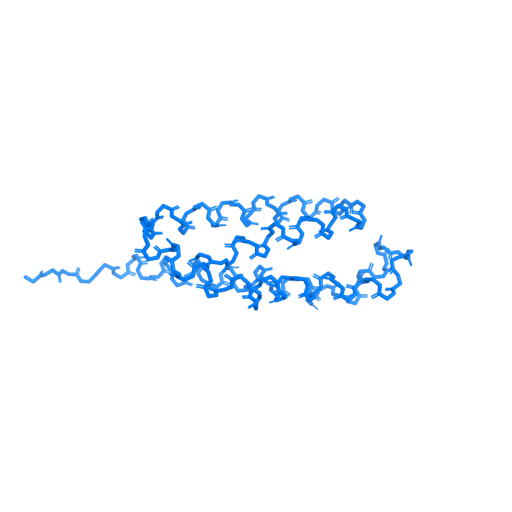1.00 97.81 84 ALA A O 1
ATOM 622 N N . VAL A 1 85 ? -7.882 0.096 -4.422 1.00 97.44 85 VAL A N 1
ATOM 623 C CA . VAL A 1 85 ? -6.588 0.479 -4.995 1.00 97.44 85 VAL A CA 1
ATOM 624 C C . VAL A 1 85 ? -5.746 -0.752 -5.336 1.00 97.44 85 VAL A C 1
ATOM 626 O O . VAL A 1 85 ? -5.115 -0.787 -6.391 1.00 97.44 85 VAL A O 1
ATOM 629 N N . SER A 1 86 ? -5.786 -1.795 -4.501 1.00 95.94 86 SER A N 1
ATOM 630 C CA . SER A 1 86 ? -5.133 -3.076 -4.793 1.00 95.94 86 SER A CA 1
ATOM 631 C C . SER A 1 86 ? -5.714 -3.753 -6.032 1.00 95.94 86 SER A C 1
ATOM 633 O O . SER A 1 86 ? -4.954 -4.270 -6.846 1.00 95.94 86 SER A O 1
ATOM 635 N N . ALA A 1 87 ? -7.038 -3.724 -6.200 1.00 97.12 87 ALA A N 1
ATOM 636 C CA . ALA A 1 87 ? -7.696 -4.262 -7.385 1.00 97.12 87 ALA A CA 1
ATOM 637 C C . ALA A 1 87 ? -7.288 -3.496 -8.653 1.00 97.12 87 ALA A C 1
ATOM 639 O O . ALA A 1 87 ? -7.021 -4.114 -9.678 1.00 97.12 87 ALA A O 1
ATOM 640 N N . LEU A 1 88 ? -7.160 -2.167 -8.574 1.00 97.69 88 LEU A N 1
ATOM 641 C CA . LEU A 1 88 ? -6.666 -1.351 -9.687 1.00 97.69 88 LEU A CA 1
ATOM 642 C C . LEU A 1 88 ? -5.198 -1.648 -10.022 1.00 97.69 88 LEU A C 1
ATOM 644 O O . LEU A 1 88 ? -4.850 -1.737 -11.194 1.00 97.69 88 LEU A O 1
ATOM 648 N N . GLN A 1 89 ? -4.337 -1.849 -9.021 1.00 96.88 89 GLN A N 1
ATOM 649 C CA . GLN A 1 89 ? -2.939 -2.240 -9.251 1.00 96.88 89 GLN A CA 1
ATOM 650 C C . GLN A 1 89 ? -2.812 -3.618 -9.907 1.00 96.88 89 GLN A C 1
ATOM 652 O O . GLN A 1 89 ? -1.893 -3.829 -10.694 1.00 96.88 89 GLN A O 1
ATOM 657 N N . ALA A 1 90 ? -3.735 -4.541 -9.619 1.00 96.06 90 ALA A N 1
ATOM 658 C CA . ALA A 1 90 ? -3.759 -5.867 -10.235 1.00 96.06 90 ALA A CA 1
ATOM 659 C C . ALA A 1 90 ? -4.044 -5.826 -11.749 1.00 96.06 90 ALA A C 1
ATOM 661 O O . ALA A 1 90 ? -3.741 -6.789 -12.445 1.00 96.06 90 ALA A O 1
ATOM 662 N N . LEU A 1 91 ? -4.572 -4.710 -12.269 1.00 97.00 91 LEU A N 1
ATOM 663 C CA . LEU A 1 91 ? -4.735 -4.482 -13.709 1.00 97.00 91 LEU A CA 1
ATOM 664 C C . LEU A 1 91 ? -3.421 -4.101 -14.413 1.00 97.00 91 LEU A C 1
ATOM 666 O O . LEU A 1 91 ? -3.437 -3.893 -15.622 1.00 97.00 91 LEU A O 1
ATOM 670 N N . LEU A 1 92 ? -2.310 -4.001 -13.669 1.00 94.88 92 LEU A N 1
ATOM 671 C CA . LEU A 1 92 ? -0.978 -3.639 -14.167 1.00 94.88 92 LEU A CA 1
ATOM 672 C C . LEU A 1 92 ? -1.001 -2.360 -15.029 1.00 94.88 92 LEU A C 1
ATOM 674 O O . LEU A 1 92 ? -0.607 -2.387 -16.198 1.00 94.88 92 LEU A O 1
ATOM 678 N N . PRO A 1 93 ? -1.500 -1.230 -14.484 1.00 96.94 93 PRO A N 1
ATOM 679 C CA . PRO A 1 93 ? -1.496 0.032 -15.211 1.00 96.94 93 PRO A CA 1
ATOM 680 C C . PRO A 1 93 ? -0.053 0.483 -15.495 1.00 96.94 93 PRO A C 1
ATOM 682 O O . PRO A 1 93 ? 0.874 -0.010 -14.858 1.00 96.94 93 PRO A O 1
ATOM 685 N N . PRO A 1 94 ? 0.167 1.463 -16.390 1.00 97.19 94 PRO A N 1
ATOM 686 C CA . PRO A 1 94 ? 1.506 1.988 -16.651 1.00 97.19 94 PRO A CA 1
ATOM 687 C C . PRO A 1 94 ? 2.244 2.364 -15.359 1.00 97.19 94 PRO A C 1
ATOM 689 O O . PRO A 1 94 ? 1.620 2.833 -14.406 1.00 97.19 94 PRO A O 1
ATOM 692 N N . PHE A 1 95 ? 3.566 2.188 -15.337 1.00 96.94 95 PHE A N 1
ATOM 693 C CA . PHE A 1 95 ? 4.375 2.234 -14.113 1.00 96.94 95 PHE A CA 1
ATOM 694 C C . PHE A 1 95 ? 4.145 3.486 -13.244 1.00 96.94 95 PHE A C 1
ATOM 696 O O . PHE A 1 95 ? 3.974 3.376 -12.031 1.00 96.94 95 PHE A O 1
ATOM 703 N N . GLU A 1 96 ? 4.028 4.663 -13.858 1.00 96.12 96 GLU A N 1
ATOM 704 C CA . GLU A 1 96 ? 3.738 5.919 -13.148 1.00 96.12 96 GLU A CA 1
ATOM 705 C C . GLU A 1 96 ? 2.387 5.889 -12.415 1.00 96.12 96 GLU A C 1
ATOM 707 O O . GLU A 1 96 ? 2.274 6.295 -11.256 1.00 96.12 96 GLU A O 1
ATOM 712 N N . TRP A 1 97 ? 1.350 5.343 -13.059 1.00 97.75 97 TRP A N 1
ATOM 713 C CA . TRP A 1 97 ? 0.036 5.151 -12.444 1.00 97.75 97 TRP A CA 1
ATOM 714 C C . TRP A 1 97 ? 0.079 4.089 -11.354 1.00 97.75 97 TRP A C 1
ATOM 716 O O . TRP A 1 97 ? -0.551 4.255 -10.310 1.00 97.75 97 TRP A O 1
ATOM 726 N N . PHE A 1 98 ? 0.844 3.020 -11.566 1.00 97.81 98 PHE A N 1
ATOM 727 C CA . PHE A 1 98 ? 1.079 2.015 -10.541 1.00 97.81 98 PHE A CA 1
ATOM 728 C C . PHE A 1 98 ? 1.721 2.643 -9.290 1.00 97.81 98 PHE A C 1
ATOM 730 O O . PHE A 1 98 ? 1.237 2.411 -8.181 1.00 97.81 98 PHE A O 1
ATOM 737 N N . LEU A 1 99 ? 2.735 3.504 -9.443 1.00 97.62 99 LEU A N 1
ATOM 738 C CA . LEU A 1 99 ? 3.350 4.236 -8.331 1.00 97.62 99 LEU A CA 1
ATOM 739 C C . LEU A 1 99 ? 2.388 5.231 -7.665 1.00 97.62 99 LEU A C 1
ATOM 741 O O . LEU A 1 99 ? 2.340 5.310 -6.437 1.00 97.62 99 LEU A O 1
ATOM 745 N N . ALA A 1 100 ? 1.567 5.948 -8.433 1.00 97.75 100 ALA A N 1
ATOM 746 C CA . ALA A 1 100 ? 0.549 6.832 -7.866 1.00 97.75 100 ALA A CA 1
ATOM 747 C C . ALA A 1 100 ? -0.460 6.052 -7.001 1.00 97.75 100 ALA A C 1
ATOM 749 O O . ALA A 1 100 ? -0.743 6.434 -5.862 1.00 97.75 100 ALA A O 1
ATOM 750 N N . LEU A 1 101 ? -0.942 4.908 -7.498 1.00 98.00 101 LEU A N 1
ATOM 751 C CA . LEU A 1 101 ? -1.801 3.997 -6.740 1.00 98.00 101 LEU A CA 1
ATOM 752 C C . LEU A 1 101 ? -1.088 3.459 -5.496 1.00 98.00 101 LEU A C 1
ATOM 754 O O . LEU A 1 101 ? -1.706 3.353 -4.439 1.00 98.00 101 LEU A O 1
ATOM 758 N N . ARG A 1 102 ? 0.212 3.164 -5.584 1.00 97.06 102 ARG A N 1
ATOM 759 C CA . ARG A 1 102 ? 1.026 2.741 -4.436 1.00 97.06 102 ARG A CA 1
ATOM 760 C C . ARG A 1 102 ? 1.101 3.809 -3.355 1.00 97.06 102 ARG A C 1
ATOM 762 O O . ARG A 1 102 ? 1.049 3.472 -2.172 1.00 97.06 102 ARG A O 1
ATOM 769 N N . GLY A 1 103 ? 1.166 5.075 -3.759 1.00 97.06 103 GLY A N 1
ATOM 770 C CA . GLY A 1 103 ? 1.092 6.215 -2.857 1.00 97.06 103 GLY A CA 1
AT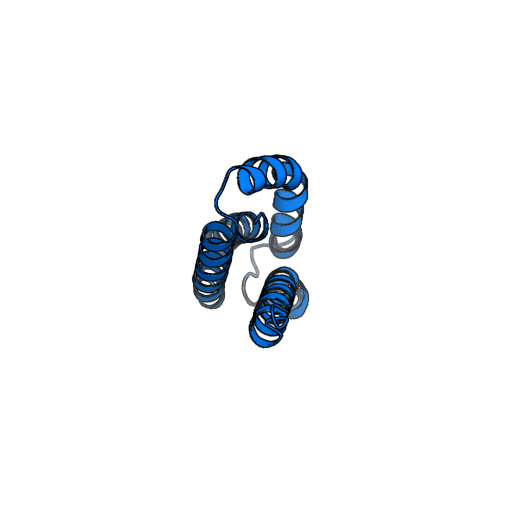OM 771 C C . GLY A 1 103 ? -0.251 6.287 -2.126 1.00 97.06 103 GLY A C 1
ATOM 772 O O . GLY A 1 103 ? -0.294 6.329 -0.897 1.00 97.06 103 GLY A O 1
ATOM 773 N N . ILE A 1 104 ? -1.358 6.216 -2.870 1.00 97.06 104 ILE A N 1
ATOM 774 C CA . ILE A 1 104 ? -2.718 6.227 -2.299 1.00 97.06 104 ILE A CA 1
ATOM 775 C C . ILE A 1 104 ? -2.922 5.040 -1.350 1.00 97.06 104 ILE A C 1
ATOM 777 O O . ILE A 1 104 ? -3.507 5.183 -0.278 1.00 97.06 104 ILE A O 1
ATOM 781 N N . GLU A 1 105 ? -2.401 3.870 -1.704 1.00 97.00 105 GLU A N 1
ATOM 782 C CA . GLU A 1 105 ? -2.466 2.706 -0.833 1.00 97.00 105 GLU A CA 1
ATOM 783 C C . GLU A 1 105 ? -1.673 2.906 0.465 1.00 97.00 105 GLU A C 1
ATOM 785 O O . GLU A 1 105 ? -2.157 2.528 1.529 1.00 97.00 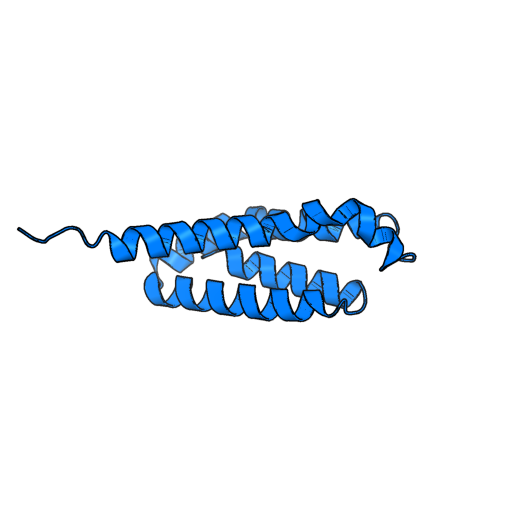105 GLU A O 1
ATOM 790 N N . GLY A 1 106 ? -0.508 3.561 0.416 1.00 95.88 106 GLY A N 1
ATOM 791 C CA . GLY A 1 106 ? 0.230 3.972 1.615 1.00 95.88 106 GLY A CA 1
ATOM 792 C C . GLY A 1 106 ? -0.612 4.821 2.564 1.00 95.88 106 GLY A C 1
ATOM 793 O O . GLY A 1 106 ? -0.592 4.588 3.769 1.00 95.88 106 GLY A O 1
ATOM 794 N N . LEU A 1 107 ? -1.431 5.732 2.030 1.00 94.12 107 LEU A N 1
ATOM 795 C CA . LEU A 1 107 ? -2.362 6.523 2.839 1.00 94.12 107 LEU A CA 1
ATOM 796 C C . LEU A 1 107 ? -3.444 5.659 3.498 1.00 94.12 107 LEU A C 1
ATOM 798 O O . LEU A 1 107 ? -3.841 5.939 4.626 1.00 94.12 107 LEU A O 1
ATOM 802 N N . SER A 1 108 ? -3.902 4.593 2.832 1.00 93.94 108 SER A N 1
ATOM 803 C CA . SER A 1 108 ? -4.884 3.669 3.415 1.00 93.94 108 SER A CA 1
ATOM 804 C C . SER A 1 108 ? -4.341 2.908 4.630 1.00 93.94 108 SER A C 1
ATOM 806 O O . SER A 1 108 ? -5.115 2.545 5.505 1.00 93.94 108 SER A O 1
ATOM 808 N N . HIS A 1 109 ? -3.020 2.730 4.737 1.00 93.31 109 HIS A N 1
ATOM 809 C CA . HIS A 1 109 ? -2.377 2.050 5.868 1.00 93.31 109 HIS A CA 1
ATOM 810 C C . HIS A 1 109 ? -2.155 2.941 7.100 1.00 93.31 109 HIS A C 1
ATOM 812 O O . HIS A 1 109 ? -1.655 2.464 8.115 1.00 93.31 109 HIS A O 1
ATOM 818 N N . LEU A 1 110 ? -2.497 4.228 7.026 1.00 89.44 110 LEU A N 1
ATOM 819 C CA . LEU A 1 110 ? -2.283 5.177 8.118 1.00 89.44 110 LEU A CA 1
ATOM 820 C C . LEU A 1 110 ? -3.338 5.093 9.239 1.00 89.44 110 LEU A C 1
ATOM 822 O O . LEU A 1 110 ? -3.170 5.736 10.276 1.00 89.44 110 LEU A O 1
ATOM 826 N N . VAL A 1 111 ? -4.426 4.348 9.031 1.00 83.62 111 VAL A N 1
ATOM 827 C CA . VAL A 1 111 ? -5.591 4.269 9.930 1.00 83.62 1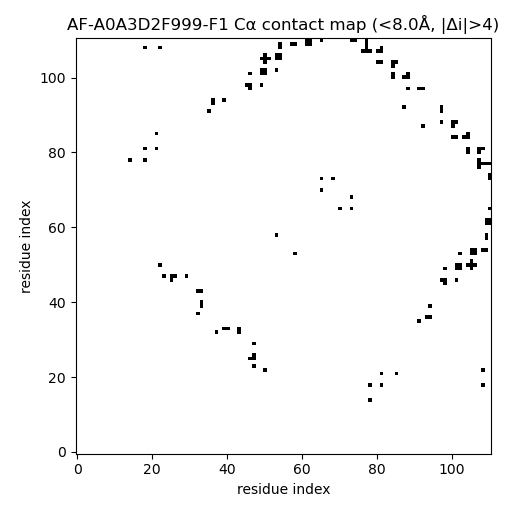11 VAL A CA 1
ATOM 828 C C . VAL A 1 111 ? -5.787 2.854 10.443 1.00 83.62 111 VAL A C 1
ATOM 830 O O . VAL A 1 111 ? -6.028 2.722 11.665 1.00 83.62 111 VAL A O 1
#

Mean predicted aligned error: 3.94 Å

Foldseek 3Di:
DDDDPVVVVVVVVVLVVVLVCLLCVCVVCLVVVCVLAVPCPPVSVLLNCLLVVLCVVCLVVLVVVCVVDDVVVLLVVLSVLLVVLSVVVVVVPHPVVNSVSSNSNSVSSSD

pLDDT: mean 93.04, std 6.76, range [54.5, 98.0]

Sequence (111 aa):
MSKTPFGLVFLLWGAGLGAAAQYAKVSVVFDQLPGVYPDAGAGLGFAVSLVGFIGIIFGVVAGLLVARLRYRRGLLWALWLGAAVSALQALLPPFEWFLALRGIEGLSHLV

Solvent-accessible surface area (backbone atoms only — not comparable to full-atom values): 6241 Å² total; per-residue (Å²): 132,87,78,81,63,59,71,60,53,54,50,53,50,51,52,51,51,50,51,52,50,61,71,47,48,50,65,77,46,48,89,55,43,55,81,77,43,66,87,46,63,81,57,54,59,49,67,58,46,43,32,58,51,42,39,68,75,43,36,69,60,28,56,61,49,46,74,75,45,63,58,75,60,47,41,53,51,21,53,53,49,33,51,54,41,50,56,54,48,73,68,64,50,62,68,70,60,38,47,52,43,40,46,57,36,19,60,28,70,47,96

Radius of gyration: 16.07 Å; Cα contacts (8 Å, |Δi|>4): 79; chains: 1; bounding box: 37×26×52 Å

Secondary structure (DSSP, 8-state):
-PPP-HHHHHHHHHHHHHHHHHHHHHHHTTTTHHHH-GGGGGGGHHHHHHHHHHHHHHHHHHHHHHTTS-HHHHHHHHHHHHHHHHHHHTT---HHHHHHHHHHHHHHTT-